Protein AF-A0A7W8KM52-F1 (afdb_monomer_lite)

Foldseek 3Di:
DQDDDPPDDPVRVLVCCQDVDPNHHDDPPVGDSVPPPPDDPVCVVVVVVDDPQVVQQVCPPQEEEAEDEPQEPCVVVSVVSQVSYHPPYYYHYQYPDYHCCCVPVPVRPPVVVVVVSCVVRVD

pLDDT: mean 96.29, std 3.52, range [74.12, 98.75]

Structure (mmCIF, N/CA/C/O backbone):
data_AF-A0A7W8KM52-F1
#
_entry.id   AF-A0A7W8KM52-F1
#
loop_
_atom_site.group_PDB
_atom_site.id
_atom_site.type_symbol
_atom_site.label_atom_id
_atom_site.label_alt_id
_atom_site.label_comp_id
_atom_site.label_asym_id
_atom_site.label_entity_id
_atom_site.label_seq_id
_atom_site.pdbx_PDB_ins_code
_atom_site.Cartn_x
_atom_site.Cartn_y
_atom_site.Cartn_z
_atom_site.occupancy
_atom_site.B_iso_or_equiv
_atom_site.auth_seq_id
_atom_site.auth_comp_id
_atom_site.auth_asym_id
_atom_site.auth_atom_id
_atom_site.pdbx_PDB_model_num
ATOM 1 N N . MET A 1 1 ? 15.530 -0.526 -10.414 1.00 74.12 1 MET A N 1
ATOM 2 C CA . MET A 1 1 ? 16.133 -1.646 -11.180 1.00 74.12 1 MET A CA 1
ATOM 3 C C . MET A 1 1 ? 15.582 -1.639 -12.605 1.00 74.12 1 MET A C 1
ATOM 5 O O . MET A 1 1 ? 14.386 -1.420 -12.754 1.00 74.12 1 MET A O 1
ATOM 9 N N . HIS A 1 2 ? 16.419 -1.842 -13.633 1.00 84.62 2 HIS A N 1
ATOM 10 C CA . HIS A 1 2 ? 16.004 -1.759 -15.052 1.00 84.62 2 HIS A CA 1
ATOM 11 C C . HIS A 1 2 ? 15.995 -3.088 -15.812 1.00 84.62 2 HIS A C 1
ATOM 13 O O . HIS A 1 2 ? 15.378 -3.184 -16.867 1.00 84.62 2 HIS A O 1
ATOM 19 N N . ARG A 1 3 ? 16.649 -4.122 -15.286 1.00 87.69 3 ARG A 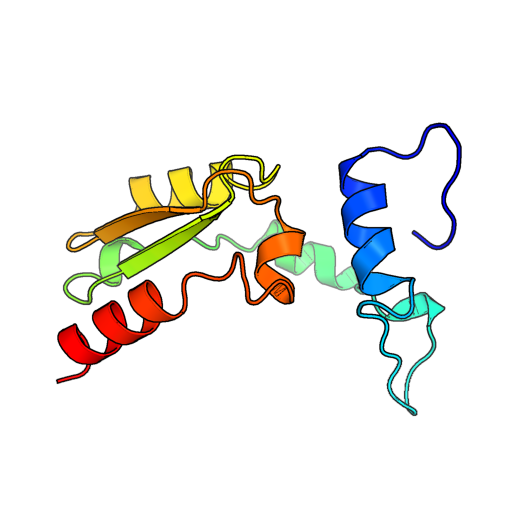N 1
ATOM 20 C CA . ARG A 1 3 ? 16.760 -5.445 -15.910 1.00 87.69 3 ARG A CA 1
ATOM 21 C C . ARG A 1 3 ? 16.764 -6.507 -14.821 1.00 87.69 3 ARG A C 1
ATOM 23 O O . ARG A 1 3 ? 17.252 -6.193 -13.745 1.00 87.69 3 ARG A O 1
ATOM 30 N N . LEU A 1 4 ? 16.284 -7.711 -15.113 1.00 92.62 4 LEU A N 1
ATOM 31 C CA . LEU A 1 4 ? 16.446 -8.884 -14.252 1.00 92.62 4 LEU A CA 1
ATOM 32 C C . LEU A 1 4 ? 17.662 -9.704 -14.692 1.00 92.62 4 LEU A C 1
ATOM 34 O O . LEU A 1 4 ? 17.928 -9.828 -15.886 1.00 92.62 4 LEU A O 1
ATOM 38 N N . ASP A 1 5 ? 18.366 -10.291 -13.733 1.00 93.94 5 ASP A N 1
ATOM 39 C CA . ASP A 1 5 ? 19.414 -11.294 -13.947 1.00 93.94 5 ASP A CA 1
ATOM 40 C C . ASP A 1 5 ? 19.151 -12.543 -13.086 1.00 93.94 5 ASP A C 1
ATOM 42 O O . ASP A 1 5 ? 18.136 -12.627 -12.389 1.00 93.94 5 ASP A O 1
ATOM 46 N N . ALA A 1 6 ? 20.022 -13.551 -13.157 1.00 92.62 6 ALA A N 1
ATOM 47 C CA . ALA A 1 6 ? 19.854 -14.801 -12.411 1.00 92.62 6 ALA A CA 1
ATOM 48 C C . ALA A 1 6 ? 19.951 -14.616 -10.884 1.00 92.62 6 ALA A C 1
ATOM 50 O O . ALA A 1 6 ? 19.279 -15.337 -10.152 1.00 92.62 6 ALA A O 1
ATOM 51 N N . ASP A 1 7 ? 20.670 -13.597 -10.412 1.00 94.44 7 ASP A N 1
ATOM 52 C CA . ASP A 1 7 ? 20.963 -13.382 -8.987 1.00 94.44 7 ASP A CA 1
ATOM 53 C C . ASP A 1 7 ? 20.052 -12.335 -8.327 1.00 94.44 7 ASP A C 1
ATOM 55 O O . ASP A 1 7 ? 20.101 -12.114 -7.117 1.00 94.44 7 ASP A O 1
ATOM 59 N N . THR A 1 8 ? 19.176 -11.696 -9.106 1.00 95.06 8 THR A N 1
ATOM 60 C CA . THR A 1 8 ? 18.222 -10.704 -8.610 1.00 95.06 8 THR A CA 1
ATOM 61 C C . THR A 1 8 ? 17.391 -11.256 -7.449 1.00 95.06 8 THR A C 1
ATOM 63 O O . THR A 1 8 ? 16.749 -12.308 -7.552 1.00 95.06 8 THR A O 1
ATOM 66 N N . HIS A 1 9 ? 17.357 -10.508 -6.347 1.00 95.81 9 HIS A N 1
ATOM 67 C CA . HIS A 1 9 ? 16.621 -10.891 -5.147 1.00 95.81 9 HIS A CA 1
ATOM 68 C C . HIS A 1 9 ? 15.117 -11.076 -5.445 1.00 95.81 9 HIS A C 1
ATOM 70 O O . HIS A 1 9 ? 14.554 -10.256 -6.176 1.00 95.81 9 HIS A O 1
ATOM 76 N N . PRO A 1 10 ? 14.425 -12.073 -4.857 1.00 94.69 10 PRO A N 1
ATOM 77 C CA . PRO A 1 10 ? 13.001 -12.319 -5.112 1.00 94.69 10 PRO A CA 1
ATOM 78 C C . PRO A 1 10 ? 12.107 -11.081 -4.958 1.00 94.69 10 PRO A C 1
ATOM 80 O O . PRO A 1 10 ? 11.306 -10.801 -5.841 1.00 94.69 10 PRO A O 1
ATOM 83 N N . ILE A 1 11 ? 12.328 -10.273 -3.915 1.00 94.94 11 ILE A N 1
ATOM 84 C CA . ILE A 1 11 ? 11.613 -8.998 -3.701 1.00 94.94 11 ILE A CA 1
ATOM 85 C C . ILE A 1 11 ? 11.787 -8.040 -4.893 1.00 94.94 11 ILE A C 1
ATOM 87 O O . ILE A 1 11 ? 10.837 -7.417 -5.354 1.00 94.94 11 ILE A O 1
ATOM 91 N N . GLN A 1 12 ? 13.003 -7.923 -5.434 1.00 94.94 12 GLN A N 1
ATOM 92 C CA . GLN A 1 12 ? 13.242 -7.056 -6.591 1.00 94.94 12 GLN A CA 1
ATOM 93 C C . GLN A 1 12 ? 12.550 -7.595 -7.846 1.00 94.94 12 GLN A C 1
ATOM 95 O O . GLN A 1 12 ? 12.054 -6.796 -8.637 1.00 94.94 12 GLN A O 1
ATOM 100 N N . ARG A 1 13 ? 12.477 -8.924 -8.018 1.00 95.88 13 ARG A N 1
ATOM 101 C CA . ARG A 1 13 ? 11.711 -9.544 -9.112 1.00 95.88 13 ARG A CA 1
ATOM 102 C C . ARG A 1 13 ? 10.222 -9.262 -8.983 1.00 95.88 13 ARG A C 1
ATOM 104 O O . ARG A 1 13 ? 9.611 -8.916 -9.982 1.00 95.88 13 ARG A O 1
ATOM 111 N N . GLU A 1 14 ? 9.673 -9.372 -7.777 1.00 95.94 14 GLU A N 1
ATOM 112 C CA . GLU A 1 14 ? 8.262 -9.099 -7.489 1.00 95.94 14 GLU A CA 1
ATOM 113 C C . GLU A 1 14 ? 7.884 -7.662 -7.889 1.00 95.94 14 GLU A C 1
ATOM 115 O O . GLU A 1 14 ? 6.952 -7.451 -8.663 1.00 95.94 14 GLU A O 1
ATOM 120 N N . PHE A 1 15 ? 8.665 -6.666 -7.459 1.00 96.25 15 PHE A N 1
ATOM 121 C CA . PHE A 1 15 ? 8.429 -5.277 -7.863 1.00 96.25 15 PHE A CA 1
ATOM 122 C C . PHE A 1 15 ? 8.703 -5.022 -9.349 1.00 96.25 15 PHE A C 1
ATOM 124 O O . PHE A 1 15 ? 8.019 -4.201 -9.962 1.00 96.25 15 PHE A O 1
ATOM 131 N N . TYR A 1 16 ? 9.695 -5.693 -9.942 1.00 95.69 16 TYR A N 1
ATOM 132 C CA . TYR A 1 16 ? 9.957 -5.590 -11.378 1.00 95.69 16 TYR A CA 1
ATOM 133 C C . TYR A 1 16 ? 8.770 -6.109 -12.194 1.00 95.69 16 TYR A C 1
ATOM 135 O O . TYR A 1 16 ? 8.350 -5.435 -13.130 1.00 95.69 16 TYR A O 1
ATOM 143 N N . ASP A 1 17 ? 8.211 -7.264 -11.825 1.00 96.06 17 ASP A N 1
ATOM 144 C CA . ASP A 1 17 ? 7.057 -7.865 -12.497 1.00 96.06 17 ASP A CA 1
ATOM 145 C C . ASP A 1 17 ? 5.879 -6.887 -12.575 1.00 96.06 17 ASP A C 1
ATOM 147 O O . ASP A 1 17 ? 5.268 -6.744 -13.630 1.00 96.06 17 ASP A O 1
ATOM 151 N N . PHE A 1 18 ? 5.617 -6.134 -11.505 1.00 96.75 18 PHE A N 1
ATOM 152 C CA . PHE A 1 18 ? 4.566 -5.122 -11.515 1.00 96.75 18 PHE A CA 1
ATOM 153 C C . PHE A 1 18 ? 4.964 -3.849 -12.282 1.00 96.75 18 PHE A C 1
ATOM 155 O O . PHE A 1 18 ? 4.290 -3.456 -13.229 1.00 96.75 18 PHE A O 1
ATOM 162 N N . TYR A 1 19 ? 6.068 -3.194 -11.908 1.00 96.44 19 TYR A N 1
ATOM 163 C CA . TYR A 1 19 ? 6.385 -1.843 -12.395 1.00 96.44 19 TYR A CA 1
ATOM 164 C C . TYR A 1 19 ? 7.118 -1.784 -13.742 1.00 96.44 19 TYR A C 1
ATOM 166 O O . TYR A 1 19 ? 7.265 -0.698 -14.306 1.00 96.44 19 TYR A O 1
ATOM 174 N N . ARG A 1 20 ? 7.661 -2.905 -14.231 1.00 94.88 20 ARG A N 1
ATOM 175 C CA . ARG A 1 20 ? 8.517 -2.969 -15.433 1.00 94.88 20 ARG A CA 1
ATOM 176 C C . ARG A 1 20 ? 7.979 -3.904 -16.516 1.00 94.88 20 ARG A C 1
ATOM 178 O O . ARG A 1 20 ? 8.687 -4.174 -17.483 1.00 94.88 20 ARG A O 1
ATOM 185 N N . THR A 1 21 ? 6.740 -4.372 -16.378 1.00 94.69 21 THR A N 1
ATOM 186 C CA . THR A 1 21 ? 6.033 -5.169 -17.390 1.00 94.69 21 THR A CA 1
ATOM 187 C C . THR A 1 21 ? 4.645 -4.576 -17.657 1.00 94.69 21 THR A C 1
ATOM 189 O O . THR A 1 21 ? 4.160 -3.786 -16.841 1.00 94.69 21 THR A O 1
ATOM 192 N N . PRO A 1 22 ? 3.946 -4.990 -18.733 1.00 96.31 22 PRO A N 1
ATOM 193 C CA . PRO A 1 22 ? 2.579 -4.542 -19.005 1.00 96.31 22 PRO A CA 1
ATOM 194 C C . PRO A 1 22 ? 1.554 -4.814 -17.888 1.00 96.31 22 PRO A C 1
ATOM 196 O O . PRO A 1 22 ? 0.429 -4.337 -17.995 1.00 96.31 22 PRO A O 1
ATOM 199 N N . ARG A 1 23 ? 1.904 -5.576 -16.834 1.00 97.06 23 ARG A N 1
ATOM 200 C CA . ARG A 1 23 ? 1.045 -5.799 -15.659 1.00 97.06 23 ARG A CA 1
ATOM 201 C C . ARG A 1 23 ? 0.667 -4.487 -14.964 1.00 97.06 23 ARG A C 1
ATOM 203 O O . ARG A 1 23 ? -0.497 -4.310 -14.623 1.00 97.06 23 ARG A O 1
ATOM 210 N N . GLY A 1 24 ? 1.633 -3.593 -14.750 1.00 96.31 24 GLY A N 1
ATOM 211 C CA . GLY A 1 24 ? 1.433 -2.360 -13.980 1.00 96.31 24 GLY A CA 1
ATOM 212 C C . GLY A 1 24 ? 2.320 -1.190 -14.404 1.00 96.31 24 GLY A C 1
ATOM 213 O O . GLY A 1 24 ? 2.344 -0.167 -13.717 1.00 96.31 24 GLY A O 1
ATOM 214 N N . GLU A 1 25 ? 3.068 -1.312 -15.505 1.00 95.50 25 GLU A N 1
ATOM 215 C CA . GLU A 1 25 ? 3.919 -0.222 -15.972 1.00 95.50 25 GLU A CA 1
ATOM 216 C C . GLU A 1 25 ? 3.105 0.987 -16.452 1.00 95.50 25 GLU A C 1
ATOM 218 O O . GLU A 1 25 ? 2.107 0.873 -17.165 1.00 95.50 25 GLU A O 1
ATOM 223 N N . PHE A 1 26 ? 3.548 2.175 -16.046 1.00 95.94 26 PHE A N 1
ATOM 224 C CA . PHE A 1 26 ? 2.987 3.435 -16.505 1.00 95.94 26 PHE A CA 1
ATOM 225 C C . PHE A 1 26 ? 4.066 4.515 -16.505 1.00 95.94 26 PHE A C 1
ATOM 227 O O . PHE A 1 26 ? 4.730 4.750 -15.493 1.00 95.94 26 PHE A O 1
ATOM 234 N N . THR A 1 27 ? 4.209 5.206 -17.635 1.00 96.31 27 THR A N 1
ATOM 235 C CA . THR A 1 27 ? 5.093 6.367 -17.773 1.00 96.31 27 THR A CA 1
ATOM 236 C C . THR A 1 27 ? 4.265 7.569 -18.229 1.00 96.31 27 THR A C 1
ATOM 238 O O . THR A 1 27 ? 3.746 7.557 -19.347 1.00 96.31 27 THR A O 1
ATOM 241 N N . PRO A 1 28 ? 4.122 8.619 -17.399 1.00 95.69 28 PRO A N 1
ATOM 242 C CA . PRO A 1 28 ? 3.481 9.859 -17.822 1.00 95.69 28 PRO A CA 1
ATOM 243 C C . PRO A 1 28 ? 4.209 10.484 -19.017 1.00 95.69 28 PRO A C 1
ATOM 245 O O . PRO A 1 28 ? 5.434 10.428 -19.087 1.00 95.69 28 PRO A O 1
ATOM 248 N N . ALA A 1 29 ? 3.485 11.190 -19.891 1.00 96.88 29 ALA A N 1
ATOM 249 C CA . ALA A 1 29 ? 4.072 11.879 -21.050 1.00 96.88 29 ALA A CA 1
ATOM 250 C C . ALA A 1 29 ? 5.151 12.925 -20.684 1.00 96.88 29 ALA A C 1
ATOM 252 O O . ALA A 1 29 ? 5.949 13.321 -21.527 1.00 96.88 29 ALA A O 1
ATOM 253 N N . THR A 1 30 ? 5.171 13.383 -19.431 1.00 96.19 30 THR A N 1
ATOM 254 C CA . THR A 1 30 ? 6.134 14.351 -18.885 1.00 96.19 30 THR A CA 1
ATOM 255 C C . THR A 1 30 ? 7.362 13.699 -18.241 1.00 96.19 30 THR A C 1
ATOM 257 O O . THR A 1 30 ? 8.174 14.395 -17.632 1.00 96.19 30 THR A O 1
ATOM 260 N N . SER A 1 31 ? 7.491 12.375 -18.320 1.00 95.31 31 SER A N 1
ATOM 261 C CA . SER A 1 31 ? 8.539 11.604 -17.657 1.00 95.31 31 SER A CA 1
ATOM 262 C C . SER A 1 31 ? 9.129 10.553 -18.594 1.00 95.31 31 SER A C 1
ATOM 264 O O . SER A 1 31 ? 8.714 10.419 -19.744 1.00 95.31 31 SER A O 1
ATOM 266 N N . THR A 1 32 ? 10.116 9.810 -18.103 1.00 93.69 32 THR A N 1
ATOM 267 C CA . THR A 1 32 ? 10.730 8.707 -18.841 1.00 93.69 32 THR A CA 1
ATOM 26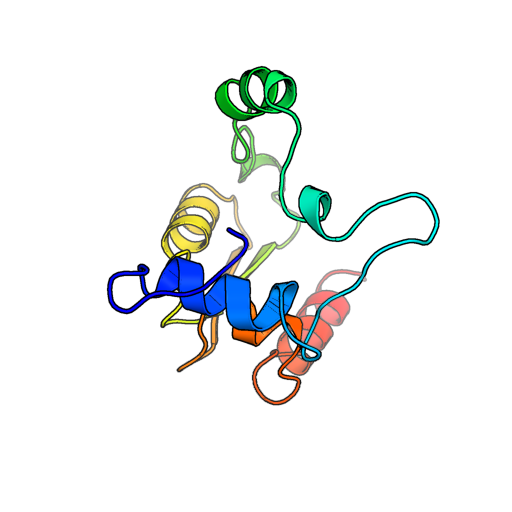8 C C . THR A 1 32 ? 10.667 7.425 -18.013 1.00 93.69 32 THR A C 1
ATOM 270 O O . THR A 1 32 ? 10.681 7.497 -16.776 1.00 93.69 32 THR A O 1
ATOM 273 N N . PRO A 1 33 ? 10.613 6.239 -18.647 1.00 91.50 33 PRO A N 1
ATOM 274 C CA . PRO A 1 33 ? 10.531 4.977 -17.917 1.00 91.50 33 PRO A CA 1
ATOM 275 C C . PRO A 1 33 ? 11.690 4.800 -16.929 1.00 91.50 33 PRO A C 1
ATOM 277 O O . PRO A 1 33 ? 11.537 4.191 -15.873 1.00 91.50 33 PRO A O 1
ATOM 280 N N . GLU A 1 34 ? 12.861 5.369 -17.206 1.00 91.06 34 GLU A N 1
ATO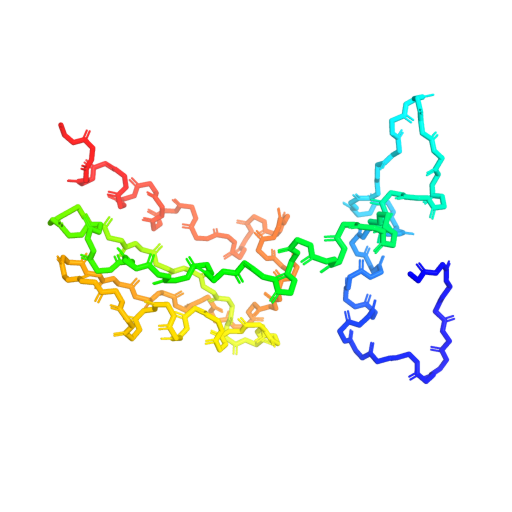M 281 C CA . GLU A 1 34 ? 14.056 5.207 -16.380 1.00 91.06 34 GLU A CA 1
ATOM 282 C C . GLU A 1 34 ? 13.879 5.775 -14.961 1.00 91.06 34 GLU A C 1
ATOM 284 O O . GLU A 1 34 ? 14.511 5.300 -14.019 1.00 91.06 34 GLU A O 1
ATOM 289 N N . VAL A 1 35 ? 12.980 6.738 -14.757 1.00 92.12 35 VAL A N 1
ATOM 290 C CA . VAL A 1 35 ? 12.837 7.432 -13.466 1.00 92.12 35 VAL A CA 1
ATOM 291 C C . VAL A 1 35 ? 11.548 7.101 -12.711 1.00 92.12 35 VAL A C 1
ATOM 293 O O . VAL A 1 35 ? 11.420 7.478 -11.550 1.00 92.12 35 VAL A O 1
ATOM 296 N N . THR A 1 36 ? 10.626 6.324 -13.291 1.00 91.44 36 THR A N 1
ATOM 297 C CA . THR A 1 36 ? 9.300 6.038 -12.693 1.00 91.44 36 THR A CA 1
ATOM 298 C C . THR A 1 36 ? 9.334 5.280 -11.360 1.00 91.44 36 THR A C 1
ATOM 300 O O . THR A 1 36 ? 8.368 5.331 -10.607 1.00 91.44 36 THR A O 1
ATOM 303 N N . THR A 1 37 ? 10.445 4.613 -11.028 1.00 91.00 37 THR A N 1
ATOM 304 C CA . THR A 1 37 ? 10.634 3.884 -9.755 1.00 91.00 37 THR A CA 1
ATOM 305 C C . THR A 1 37 ? 11.879 4.346 -8.990 1.00 91.00 37 THR A C 1
ATOM 307 O O . THR A 1 37 ? 12.419 3.587 -8.185 1.00 91.00 37 THR A O 1
ATOM 310 N N . HIS A 1 38 ? 12.413 5.530 -9.301 1.00 90.38 38 HIS A N 1
ATOM 311 C CA . HIS A 1 38 ? 13.658 6.026 -8.716 1.00 90.38 38 HIS A CA 1
ATOM 312 C C . HIS A 1 38 ? 13.417 7.402 -8.087 1.00 90.38 38 HIS A C 1
ATOM 314 O O . HIS A 1 38 ? 13.391 8.405 -8.804 1.00 90.38 38 HIS A O 1
ATOM 320 N N . PRO A 1 39 ? 13.228 7.478 -6.756 1.00 91.00 39 PRO A N 1
ATOM 321 C CA . PRO A 1 39 ? 13.126 8.764 -6.084 1.00 91.00 39 PRO A CA 1
ATOM 322 C C . PRO A 1 39 ? 14.452 9.531 -6.200 1.00 91.00 39 PRO A C 1
ATOM 324 O O . PRO A 1 39 ? 15.522 8.945 -6.386 1.00 91.00 39 PRO A O 1
ATOM 327 N N . THR A 1 40 ? 14.406 10.860 -6.080 1.00 93.44 40 THR A N 1
ATOM 328 C CA . THR A 1 40 ? 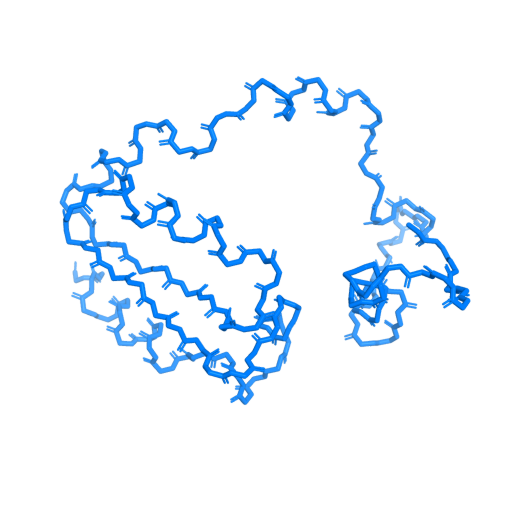15.629 11.673 -6.108 1.00 93.44 40 THR A CA 1
ATOM 329 C C . THR A 1 40 ? 16.517 11.339 -4.911 1.00 93.44 40 THR A C 1
ATOM 331 O O . THR A 1 40 ? 16.024 11.129 -3.803 1.00 93.44 40 THR A O 1
ATOM 334 N N . LEU A 1 41 ? 17.841 11.367 -5.087 1.00 93.56 41 LEU A N 1
ATOM 335 C CA . LEU A 1 41 ? 18.780 11.092 -3.991 1.00 93.56 41 LEU A CA 1
ATOM 336 C C . LEU A 1 41 ? 18.553 12.009 -2.776 1.00 93.56 41 LEU A C 1
ATOM 338 O O . LEU A 1 41 ? 18.650 11.578 -1.631 1.00 93.56 41 LEU A O 1
ATOM 342 N N . THR A 1 42 ? 18.194 13.269 -3.020 1.00 96.06 42 THR A N 1
ATOM 343 C CA . THR A 1 42 ? 17.922 14.258 -1.970 1.00 96.06 42 THR A CA 1
ATOM 344 C C . THR A 1 42 ? 16.651 13.968 -1.168 1.00 96.06 42 THR A C 1
ATOM 346 O O . THR A 1 42 ? 16.527 14.454 -0.045 1.00 96.06 42 THR A O 1
ATOM 349 N N . SER A 1 43 ? 15.722 13.153 -1.684 1.00 95.56 43 SER A N 1
ATOM 350 C CA . SER A 1 43 ? 14.529 12.739 -0.932 1.00 95.56 43 SER A CA 1
ATOM 351 C C . SER A 1 43 ? 14.856 11.783 0.223 1.00 95.56 43 SER A C 1
ATOM 353 O O . SER A 1 43 ? 14.168 11.812 1.244 1.00 95.56 43 SER A O 1
ATOM 355 N N . ASN A 1 44 ? 15.956 11.023 0.128 1.00 94.81 44 ASN A N 1
ATOM 356 C CA . ASN A 1 44 ? 16.369 10.070 1.163 1.00 94.81 44 ASN A CA 1
ATOM 357 C C . ASN A 1 44 ? 16.621 10.741 2.518 1.00 94.81 44 ASN A C 1
ATOM 359 O O . ASN A 1 44 ? 16.315 10.152 3.548 1.00 94.81 44 ASN A O 1
ATOM 363 N N . VAL A 1 45 ? 17.116 11.986 2.540 1.00 96.50 45 VAL A N 1
ATOM 364 C CA . VAL A 1 45 ? 17.338 12.730 3.795 1.00 96.50 45 VAL A CA 1
ATOM 365 C C . VAL A 1 45 ? 16.031 12.913 4.568 1.00 96.50 45 VAL A C 1
ATOM 367 O O . VAL A 1 45 ? 16.014 12.785 5.789 1.00 96.50 45 VAL A O 1
ATOM 370 N N . LYS A 1 46 ? 14.921 13.164 3.863 1.00 95.56 46 LYS A N 1
ATOM 371 C CA . LYS A 1 46 ? 13.602 13.293 4.492 1.00 95.56 46 LYS A CA 1
ATOM 372 C C . LYS A 1 46 ? 13.083 11.943 4.976 1.00 95.56 46 LYS A C 1
ATOM 374 O O . LYS A 1 46 ? 12.588 11.875 6.092 1.00 95.56 46 LYS A O 1
ATOM 379 N N . PHE A 1 47 ? 13.235 10.884 4.177 1.00 94.69 47 PHE A N 1
ATOM 380 C CA . PHE A 1 47 ? 12.816 9.534 4.569 1.00 94.69 47 PHE A CA 1
ATOM 381 C C . PHE A 1 47 ? 13.569 9.013 5.797 1.00 94.69 47 PHE A C 1
ATOM 383 O O . PHE A 1 47 ? 12.944 8.449 6.687 1.00 94.69 47 PHE A O 1
ATOM 390 N N . MET A 1 48 ? 14.880 9.256 5.896 1.00 95.88 48 MET A N 1
ATOM 391 C CA . MET A 1 48 ? 15.670 8.871 7.075 1.00 95.88 48 MET A CA 1
ATOM 392 C C . MET A 1 48 ? 15.248 9.605 8.354 1.00 95.88 48 MET A C 1
ATOM 394 O O . MET A 1 48 ? 15.518 9.119 9.445 1.00 95.88 48 MET A O 1
ATOM 398 N N . ASN A 1 49 ? 14.596 10.764 8.228 1.00 96.94 49 ASN A N 1
ATOM 399 C CA . ASN A 1 49 ? 14.083 11.544 9.353 1.00 96.94 49 ASN A CA 1
ATOM 400 C C . ASN A 1 49 ? 12.545 11.494 9.452 1.00 96.94 49 ASN A C 1
ATOM 402 O O . ASN A 1 49 ? 11.930 12.401 10.016 1.00 96.94 49 ASN A O 1
ATOM 406 N N . PHE A 1 50 ? 11.914 10.473 8.866 1.00 96.69 50 PHE A N 1
ATOM 407 C CA . PHE A 1 50 ? 10.472 10.265 8.922 1.00 96.69 50 PHE A CA 1
ATOM 408 C C . PHE A 1 50 ? 10.141 9.052 9.791 1.00 96.69 50 PHE A C 1
ATOM 410 O O . PHE A 1 50 ? 10.644 7.955 9.564 1.00 96.69 50 PHE A O 1
ATOM 417 N N . TYR A 1 51 ? 9.259 9.254 10.768 1.00 96.69 51 TYR A N 1
ATOM 418 C CA . TYR A 1 51 ? 8.868 8.244 11.748 1.00 96.69 51 TYR A CA 1
ATOM 419 C C . TYR A 1 51 ? 7.368 7.954 11.578 1.00 96.69 51 TYR A C 1
ATOM 421 O O . TYR A 1 51 ? 6.545 8.630 12.196 1.00 96.69 51 TYR A O 1
ATOM 429 N N . PRO A 1 52 ? 6.986 7.000 10.704 1.00 94.88 52 PRO A N 1
ATOM 430 C CA . PRO A 1 52 ? 5.605 6.849 10.229 1.00 94.88 52 PRO A CA 1
ATOM 431 C C . PRO A 1 52 ? 4.591 6.467 11.311 1.00 94.88 52 PRO A C 1
ATOM 433 O O . PRO A 1 52 ? 3.396 6.649 11.104 1.00 94.88 52 PRO A O 1
ATOM 436 N N . PHE A 1 53 ? 5.050 5.919 12.438 1.00 97.38 53 PHE A N 1
ATOM 437 C CA . PHE A 1 53 ? 4.184 5.436 13.515 1.00 97.38 53 PHE A CA 1
ATOM 438 C C . PHE A 1 53 ? 4.182 6.334 14.752 1.00 97.38 53 PHE A C 1
ATOM 440 O O . PHE A 1 53 ? 3.550 5.974 15.742 1.00 97.38 53 PHE A O 1
ATOM 447 N N . ASN A 1 54 ? 4.869 7.481 14.719 1.00 97.94 54 ASN A N 1
ATOM 448 C CA . ASN A 1 54 ? 4.766 8.437 15.816 1.00 97.94 54 ASN A CA 1
ATOM 449 C C . ASN A 1 54 ? 3.300 8.840 16.001 1.00 97.94 54 ASN A C 1
ATOM 451 O O . ASN A 1 54 ? 2.617 9.175 15.032 1.00 97.94 54 ASN A O 1
ATOM 455 N N . ASP A 1 55 ? 2.841 8.775 17.248 1.00 97.88 55 ASP A N 1
ATOM 456 C CA . ASP A 1 55 ? 1.485 9.114 17.672 1.00 97.88 55 ASP A CA 1
ATOM 457 C C . ASP A 1 55 ? 0.373 8.262 17.018 1.00 97.88 55 ASP A C 1
ATOM 459 O O . ASP A 1 55 ? -0.796 8.658 17.028 1.00 97.88 55 ASP A O 1
ATOM 463 N N . ILE A 1 56 ? 0.681 7.086 16.447 1.00 98.56 56 ILE A N 1
ATOM 464 C CA . ILE A 1 56 ? -0.319 6.205 15.806 1.00 98.56 56 ILE A CA 1
ATOM 465 C C . ILE A 1 56 ? -1.448 5.799 16.770 1.00 98.56 56 ILE A C 1
ATOM 467 O O . ILE A 1 56 ? -2.594 5.592 16.363 1.00 98.56 56 ILE A O 1
ATOM 471 N N . GLU A 1 57 ? -1.168 5.727 18.069 1.00 98.12 57 GLU A N 1
ATOM 472 C CA . GLU A 1 57 ? -2.151 5.460 19.111 1.00 98.12 57 GLU A CA 1
ATOM 473 C C . GLU A 1 57 ? -3.229 6.544 19.221 1.00 98.12 57 GLU A C 1
ATOM 475 O O . GLU A 1 57 ? -4.369 6.230 19.571 1.00 98.12 57 GLU A O 1
ATOM 480 N N . THR A 1 58 ? -2.918 7.786 18.832 1.00 98.25 58 THR A N 1
ATOM 481 C CA . THR A 1 58 ? -3.855 8.925 18.835 1.00 98.25 58 THR A CA 1
ATOM 482 C C . THR A 1 58 ? -4.923 8.834 17.739 1.00 98.25 58 THR A C 1
ATOM 484 O O . THR A 1 58 ? -5.872 9.625 17.698 1.00 98.25 58 THR A O 1
ATOM 487 N N . ILE A 1 59 ? -4.824 7.845 16.842 1.00 98.31 59 ILE A N 1
ATOM 488 C CA . ILE A 1 59 ? -5.919 7.521 15.924 1.00 98.31 59 ILE A CA 1
ATOM 489 C C . ILE A 1 59 ? -7.151 7.056 16.716 1.00 98.31 59 ILE A C 1
ATOM 491 O O . ILE A 1 59 ? -8.276 7.425 16.362 1.00 98.31 59 ILE A O 1
ATOM 495 N N . SER A 1 60 ? -6.944 6.353 17.835 1.00 98.00 60 SER A N 1
ATOM 496 C CA . SER A 1 60 ? -8.001 6.002 18.789 1.00 98.00 60 SER A CA 1
ATOM 497 C C . SER A 1 60 ? -8.809 7.240 19.219 1.00 98.00 60 SER A C 1
ATOM 499 O O . SER A 1 60 ? -8.230 8.309 19.414 1.00 98.00 60 SER A O 1
ATOM 501 N N . PRO A 1 61 ? -10.148 7.145 19.354 1.00 97.50 61 PRO A N 1
ATOM 502 C CA . PRO A 1 61 ? -10.987 5.940 19.302 1.00 97.50 61 PRO A CA 1
ATOM 503 C C . PRO A 1 61 ? -11.466 5.550 17.894 1.00 97.50 61 PRO A C 1
ATOM 505 O O . PRO A 1 61 ? -12.347 4.698 17.767 1.00 97.50 61 PRO A O 1
ATOM 508 N N . ARG A 1 62 ? -10.936 6.162 16.826 1.00 98.19 62 ARG A N 1
ATOM 509 C CA . ARG A 1 62 ? -11.312 5.776 15.458 1.00 98.19 62 ARG A CA 1
ATOM 510 C C . ARG A 1 62 ? -10.766 4.373 15.160 1.00 98.19 62 ARG A C 1
ATOM 512 O O . ARG A 1 62 ? -9.612 4.102 15.495 1.00 98.19 62 ARG A O 1
ATOM 519 N N . PRO A 1 63 ? -11.565 3.488 14.543 1.00 98.25 63 PRO A N 1
ATOM 520 C CA . PRO A 1 63 ? -11.134 2.132 14.247 1.00 98.25 63 PRO A CA 1
ATOM 521 C C . PRO A 1 63 ? -10.040 2.103 13.179 1.00 98.25 63 PRO A C 1
ATOM 523 O O . PRO A 1 63 ? -10.077 2.877 12.222 1.00 98.25 63 PRO A O 1
ATOM 526 N N . MET A 1 64 ? -9.099 1.170 13.320 1.00 98.50 64 MET A N 1
ATOM 527 C CA . MET A 1 64 ? -8.060 0.893 12.325 1.00 98.50 64 MET A CA 1
ATOM 528 C C . MET A 1 64 ? -8.109 -0.558 11.860 1.00 98.50 64 MET A C 1
ATOM 530 O O . MET A 1 64 ? -8.166 -1.480 12.672 1.00 98.50 64 MET A O 1
ATOM 534 N N . LEU A 1 65 ? -8.033 -0.752 10.547 1.00 98.75 65 LEU A N 1
ATOM 535 C CA . LEU A 1 65 ? -7.902 -2.056 9.913 1.00 98.75 65 LEU A CA 1
ATOM 536 C C . LEU A 1 65 ? -6.597 -2.086 9.118 1.00 98.75 65 LEU A C 1
ATOM 538 O O . LEU A 1 65 ? -6.426 -1.313 8.176 1.00 98.75 65 LEU A O 1
ATOM 542 N N . PHE A 1 66 ? -5.704 -2.997 9.486 1.00 98.69 66 PHE A N 1
ATOM 543 C CA . PHE A 1 66 ? -4.487 -3.314 8.746 1.00 98.69 66 PHE A CA 1
ATOM 544 C C . PHE A 1 66 ? -4.739 -4.563 7.900 1.00 98.69 66 PHE A C 1
ATOM 546 O O . PHE A 1 66 ? -5.287 -5.545 8.400 1.00 98.69 66 PHE A O 1
ATOM 553 N N . ILE A 1 67 ? -4.350 -4.537 6.627 1.00 98.75 67 ILE A N 1
ATOM 554 C CA . ILE A 1 67 ? -4.477 -5.669 5.703 1.00 98.75 67 ILE A CA 1
ATOM 555 C C . ILE A 1 67 ? -3.098 -5.952 5.125 1.00 98.75 67 ILE A C 1
ATOM 557 O O . ILE A 1 67 ? -2.469 -5.052 4.572 1.00 98.75 67 ILE A O 1
ATOM 561 N N . ALA A 1 68 ? -2.648 -7.198 5.227 1.00 98.75 68 ALA A N 1
ATOM 562 C CA . ALA A 1 68 ? -1.387 -7.635 4.647 1.00 98.75 68 ALA A CA 1
ATOM 563 C C . ALA A 1 68 ? -1.495 -9.072 4.129 1.00 98.75 68 ALA A C 1
ATOM 565 O O . ALA A 1 68 ? -2.238 -9.889 4.676 1.00 98.75 68 ALA A O 1
ATOM 566 N N . GLY A 1 69 ? -0.747 -9.386 3.073 1.00 98.56 69 GLY A N 1
ATOM 567 C CA . GLY A 1 69 ? -0.550 -10.763 2.635 1.00 98.56 69 GLY A CA 1
ATOM 568 C C . GLY A 1 69 ? 0.332 -11.531 3.622 1.00 98.56 69 GLY A C 1
ATOM 569 O O . GLY A 1 69 ? 1.305 -10.981 4.139 1.00 98.56 69 GLY A O 1
ATOM 570 N N . ASP A 1 70 ? 0.014 -12.793 3.912 1.00 98.12 70 ASP A N 1
ATOM 571 C CA . ASP A 1 70 ? 0.785 -13.586 4.887 1.00 98.12 70 ASP A CA 1
ATOM 572 C C . ASP A 1 70 ? 2.163 -14.054 4.361 1.00 98.12 70 ASP A C 1
ATOM 574 O O . ASP A 1 70 ? 3.059 -14.367 5.160 1.00 98.12 70 ASP A O 1
ATOM 578 N N . GLN A 1 71 ? 2.349 -14.035 3.034 1.00 98.06 71 GLN A N 1
ATOM 579 C CA . GLN A 1 71 ? 3.620 -14.277 2.343 1.00 98.06 71 GLN A CA 1
ATOM 580 C C . GLN A 1 71 ? 4.345 -12.978 1.974 1.00 98.06 71 GLN A C 1
ATOM 582 O O . GLN A 1 71 ? 5.445 -13.028 1.424 1.00 98.06 71 GLN A O 1
ATOM 587 N N . ALA A 1 72 ? 3.759 -11.812 2.261 1.00 98.06 72 ALA A N 1
ATOM 588 C CA . ALA A 1 72 ? 4.385 -10.540 1.946 1.00 98.06 72 ALA A CA 1
ATOM 589 C C . ALA A 1 72 ? 5.683 -10.375 2.744 1.00 98.06 72 ALA A C 1
ATOM 591 O O . ALA A 1 72 ? 5.706 -10.506 3.969 1.00 98.06 72 ALA A O 1
ATOM 592 N N . HIS A 1 73 ? 6.754 -9.998 2.049 1.00 97.12 73 HIS A N 1
ATOM 593 C CA . HIS A 1 73 ? 8.048 -9.687 2.660 1.00 97.12 73 HIS A CA 1
ATOM 594 C C . HIS A 1 73 ? 8.022 -8.427 3.544 1.00 97.12 73 HIS A C 1
ATOM 596 O O . HIS A 1 73 ? 9.057 -8.044 4.064 1.00 97.12 73 HIS A O 1
ATOM 602 N N . SER A 1 74 ? 6.897 -7.708 3.564 1.00 97.81 74 SER A N 1
ATOM 603 C CA . SER A 1 74 ? 6.703 -6.421 4.233 1.00 97.81 74 SER A CA 1
ATOM 604 C C . SER A 1 74 ? 5.696 -6.514 5.381 1.00 97.81 74 SER A C 1
ATOM 606 O O . SER A 1 74 ? 5.188 -5.492 5.852 1.00 97.81 74 SER A O 1
ATOM 608 N N . LYS A 1 75 ? 5.284 -7.730 5.747 1.00 97.69 75 LYS A N 1
ATOM 609 C CA . LYS A 1 75 ? 4.211 -7.964 6.714 1.00 97.69 75 LYS A CA 1
ATOM 610 C C . LYS A 1 75 ? 4.558 -7.458 8.111 1.00 97.69 75 LYS A C 1
ATOM 612 O O . LYS A 1 75 ? 3.673 -6.980 8.819 1.00 97.69 75 LYS A O 1
ATOM 617 N N . GLU A 1 76 ? 5.842 -7.464 8.453 1.00 97.62 76 GLU A N 1
ATOM 618 C CA . GLU A 1 76 ? 6.383 -6.972 9.714 1.00 97.62 76 GLU A CA 1
ATOM 619 C C . GLU A 1 76 ? 6.030 -5.498 9.967 1.00 97.62 76 GLU A C 1
ATOM 621 O O . GLU A 1 76 ? 5.814 -5.103 11.110 1.00 97.62 76 GLU A O 1
ATOM 626 N N . PHE A 1 77 ? 5.869 -4.683 8.915 1.00 98.25 77 PHE A N 1
ATOM 627 C CA . PHE A 1 77 ? 5.427 -3.295 9.073 1.00 98.25 77 PHE A CA 1
ATOM 628 C C . PHE A 1 77 ? 3.974 -3.201 9.547 1.00 98.25 77 PHE A C 1
ATOM 630 O O . PHE A 1 77 ? 3.649 -2.329 10.350 1.00 98.25 77 PHE A O 1
ATOM 637 N N . SER A 1 78 ? 3.100 -4.097 9.075 1.00 98.50 78 SER A N 1
ATOM 638 C CA . SER A 1 78 ? 1.705 -4.153 9.531 1.00 98.50 78 SER A CA 1
ATOM 639 C C . SER A 1 78 ? 1.598 -4.727 10.941 1.00 98.50 78 SER A C 1
ATOM 641 O O . SER A 1 78 ? 0.785 -4.249 11.727 1.00 98.50 78 SER A O 1
ATOM 643 N N . GLU A 1 79 ? 2.439 -5.707 11.286 1.00 98.50 79 GLU A N 1
ATOM 644 C CA . GLU A 1 79 ? 2.530 -6.242 12.649 1.00 98.50 79 GLU A CA 1
ATOM 645 C C . GLU A 1 79 ? 2.970 -5.165 13.644 1.00 98.50 79 GLU A C 1
ATOM 647 O O . GLU A 1 79 ? 2.340 -5.002 14.690 1.00 98.50 79 GLU A O 1
ATOM 652 N N . GLU A 1 80 ? 4.000 -4.386 13.306 1.00 98.50 80 GLU A N 1
ATOM 653 C CA . GLU A 1 80 ? 4.502 -3.317 14.169 1.00 98.50 80 GLU A CA 1
ATOM 654 C C . GLU A 1 80 ? 3.502 -2.164 14.299 1.00 98.50 80 GLU A C 1
ATOM 656 O O . GLU A 1 80 ? 3.210 -1.718 15.412 1.00 98.50 80 GLU A O 1
ATOM 661 N N . ALA A 1 81 ? 2.900 -1.726 13.188 1.00 98.56 81 ALA A N 1
ATOM 662 C CA . ALA A 1 81 ? 1.846 -0.716 13.214 1.00 98.56 81 ALA A CA 1
ATOM 663 C C . ALA A 1 81 ? 0.653 -1.176 14.068 1.00 98.56 81 ALA A C 1
ATOM 665 O O . ALA A 1 81 ? 0.172 -0.430 14.922 1.00 98.56 81 ALA A O 1
ATOM 666 N N . TYR A 1 82 ? 0.215 -2.430 13.904 1.00 98.69 82 TYR A N 1
ATOM 667 C CA . TYR A 1 82 ? -0.830 -3.018 14.734 1.00 98.69 82 TYR A CA 1
ATOM 668 C C . TYR A 1 82 ? -0.414 -3.082 16.204 1.00 98.69 82 TYR A C 1
ATOM 670 O O . TYR A 1 82 ? -1.230 -2.786 17.074 1.00 98.69 82 TYR A O 1
ATOM 678 N N . ARG A 1 83 ? 0.838 -3.430 16.525 1.00 98.62 83 ARG A N 1
ATOM 679 C CA . ARG A 1 83 ? 1.335 -3.470 17.908 1.00 98.62 83 ARG A CA 1
ATOM 680 C C . ARG A 1 83 ? 1.247 -2.095 18.574 1.00 98.62 83 ARG A C 1
ATOM 682 O O . ARG A 1 83 ? 0.730 -2.015 19.689 1.00 98.62 83 ARG A O 1
ATOM 689 N N . LEU A 1 84 ? 1.696 -1.047 17.882 1.00 98.56 84 LEU A N 1
ATOM 690 C CA . LEU A 1 84 ? 1.750 0.336 18.376 1.00 98.56 84 LEU A CA 1
ATOM 691 C C . LEU A 1 84 ? 0.379 1.032 18.424 1.00 98.56 84 LEU A C 1
ATOM 693 O O . LEU A 1 84 ? 0.134 1.849 19.305 1.00 98.56 84 LEU A O 1
ATOM 697 N N . ALA A 1 85 ? -0.528 0.694 17.509 1.00 98.69 85 ALA A N 1
ATOM 698 C CA . ALA A 1 85 ? -1.848 1.305 17.382 1.00 98.69 85 ALA A CA 1
ATOM 699 C C . ALA A 1 85 ? -2.707 1.260 18.666 1.00 98.69 85 ALA A C 1
ATOM 701 O O . ALA A 1 85 ? -2.677 0.299 19.438 1.00 98.69 85 ALA A O 1
ATOM 702 N N . GLY A 1 86 ? -3.570 2.261 18.849 1.00 98.56 86 GLY A N 1
ATOM 703 C CA . GLY A 1 86 ? -4.620 2.260 19.872 1.00 98.56 86 GLY A CA 1
ATOM 704 C C . GLY A 1 86 ? -5.819 1.386 19.474 1.00 98.56 86 GLY A C 1
ATOM 705 O O . GLY A 1 86 ? -5.955 0.989 18.319 1.00 98.56 86 GLY A O 1
ATOM 706 N N . GLN A 1 87 ? -6.700 1.071 20.427 1.00 98.12 87 GLN A N 1
ATOM 707 C CA . GLN A 1 87 ? -7.961 0.363 20.149 1.00 98.12 87 GLN A CA 1
ATOM 708 C C . GLN A 1 87 ? -9.061 1.340 19.682 1.00 98.12 87 GLN A C 1
ATOM 710 O O . GLN A 1 87 ? -9.033 2.501 20.098 1.00 98.12 87 GLN A O 1
ATOM 715 N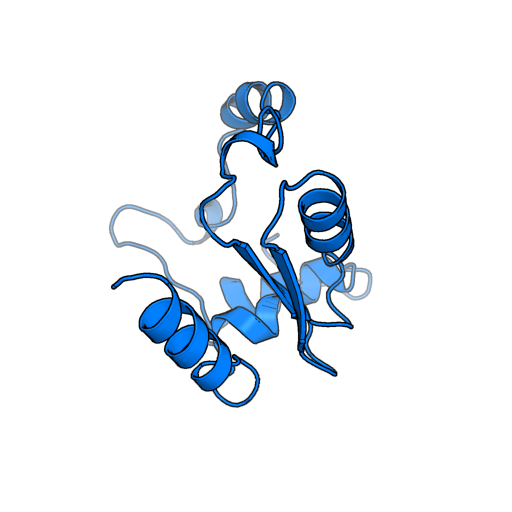 N . PRO A 1 88 ? -10.065 0.901 18.898 1.00 98.25 88 PRO A N 1
ATOM 716 C CA . PRO A 1 88 ? -10.226 -0.434 18.316 1.00 98.25 88 PRO A CA 1
ATOM 717 C C . PRO A 1 88 ? -9.332 -0.655 17.082 1.00 98.25 88 PRO A C 1
ATOM 719 O O . PRO A 1 88 ? -9.270 0.191 16.192 1.00 98.25 88 PRO A O 1
ATOM 722 N N . LYS A 1 89 ? -8.661 -1.811 17.010 1.00 98.56 89 LYS A N 1
ATOM 723 C CA . LYS A 1 89 ? -7.777 -2.181 15.891 1.00 98.56 89 LYS A CA 1
ATOM 724 C C . LYS A 1 89 ? -7.933 -3.639 15.470 1.00 98.56 89 LYS A C 1
ATOM 726 O O . LYS A 1 89 ? -8.195 -4.505 16.300 1.00 98.56 89 LYS A O 1
ATOM 731 N N . GLU A 1 90 ? -7.707 -3.909 14.190 1.00 98.69 90 GLU A N 1
ATOM 732 C CA . GLU A 1 90 ? -7.717 -5.252 13.606 1.00 98.69 90 GLU A CA 1
ATOM 733 C C . GLU A 1 90 ? -6.558 -5.430 12.615 1.00 98.69 90 GLU A C 1
ATOM 735 O O . GLU A 1 90 ? -6.274 -4.526 11.831 1.00 98.69 90 GLU A O 1
ATOM 740 N N . LEU A 1 91 ? -5.925 -6.606 12.623 1.00 98.69 91 LEU A N 1
ATOM 741 C CA . LEU A 1 91 ? -4.965 -7.045 11.609 1.00 98.69 91 LEU A CA 1
ATOM 742 C C . LEU A 1 91 ? -5.546 -8.242 10.849 1.00 98.69 91 LEU A C 1
ATOM 744 O O . LEU A 1 91 ? -5.819 -9.286 11.442 1.00 98.69 91 LEU A O 1
ATOM 748 N N . TYR A 1 92 ? -5.739 -8.079 9.542 1.00 98.75 92 TYR A N 1
ATOM 749 C CA . TYR A 1 92 ? -6.323 -9.074 8.652 1.00 98.75 92 TYR A CA 1
ATOM 750 C C . TYR A 1 92 ? -5.272 -9.628 7.686 1.00 98.75 92 TYR A C 1
ATOM 752 O O . TYR A 1 92 ? -4.690 -8.892 6.886 1.00 98.75 92 TYR A O 1
ATOM 760 N N . TRP A 1 93 ? -5.064 -10.944 7.746 1.00 98.75 93 TRP A N 1
ATOM 761 C CA . TRP A 1 93 ? -4.133 -11.664 6.881 1.00 98.75 93 TRP A CA 1
ATOM 762 C C . TRP A 1 93 ? -4.830 -12.202 5.633 1.00 98.75 93 TRP A C 1
ATOM 764 O O . TRP A 1 93 ? -5.748 -13.018 5.732 1.00 98.75 93 TRP A O 1
ATOM 774 N N . VAL A 1 94 ? -4.354 -11.799 4.455 1.00 98.69 94 VAL A N 1
ATOM 775 C CA . VAL A 1 94 ? -4.750 -12.408 3.181 1.00 98.69 94 VAL A CA 1
ATOM 776 C C . VAL A 1 94 ? -3.863 -13.627 2.942 1.00 98.69 94 VAL A C 1
ATOM 778 O O . VAL A 1 94 ? -2.670 -13.504 2.651 1.00 98.69 94 VAL A O 1
ATOM 781 N N . LYS A 1 95 ? -4.442 -14.819 3.105 1.00 98.25 95 LYS A N 1
ATOM 782 C CA . LYS A 1 95 ? -3.714 -16.086 2.995 1.00 98.25 95 LYS A CA 1
ATOM 783 C C . LYS A 1 95 ? -3.140 -16.281 1.590 1.00 98.25 95 LYS A C 1
ATOM 785 O O . LYS A 1 95 ? -3.881 -16.242 0.615 1.00 98.25 95 LYS A O 1
ATOM 790 N N . GLY A 1 96 ? -1.846 -16.570 1.504 1.00 97.56 96 GLY A N 1
ATOM 791 C CA . GLY A 1 96 ? -1.135 -16.861 0.261 1.00 97.56 96 GLY A CA 1
ATOM 792 C C . GLY A 1 96 ? -0.730 -15.636 -0.561 1.00 97.56 96 GLY A C 1
ATOM 793 O O . GLY A 1 96 ? -0.025 -15.815 -1.548 1.00 97.56 96 GLY A O 1
ATOM 794 N N . ALA A 1 97 ? -1.134 -14.422 -0.176 1.00 98.31 97 ALA A N 1
ATOM 795 C CA . ALA A 1 97 ? -0.808 -13.213 -0.929 1.00 98.31 97 ALA A CA 1
ATOM 796 C C . ALA A 1 97 ? 0.594 -12.677 -0.586 1.00 98.31 97 ALA A C 1
ATOM 798 O O . ALA A 1 97 ? 0.984 -12.626 0.588 1.00 98.31 97 ALA A O 1
ATOM 799 N N . GLY A 1 98 ? 1.326 -12.253 -1.619 1.00 97.50 98 GLY A N 1
ATOM 800 C CA . GLY A 1 98 ? 2.554 -11.461 -1.527 1.00 97.50 98 GLY A CA 1
ATOM 801 C C . GLY A 1 98 ? 2.292 -9.965 -1.315 1.00 97.50 98 GLY A C 1
ATOM 802 O O . GLY A 1 98 ? 1.181 -9.549 -0.980 1.00 97.50 98 GLY A O 1
ATOM 803 N N . HIS A 1 99 ? 3.323 -9.135 -1.500 1.00 98.12 99 HIS A N 1
ATOM 804 C CA . HIS A 1 99 ? 3.202 -7.682 -1.348 1.00 98.12 99 HIS A CA 1
ATOM 805 C C . HIS A 1 99 ? 2.447 -7.065 -2.527 1.00 98.12 99 HIS A C 1
ATOM 807 O O . HIS A 1 99 ? 1.459 -6.356 -2.331 1.00 98.12 99 HIS A O 1
ATOM 813 N N . VAL A 1 100 ? 2.905 -7.337 -3.754 1.00 97.81 100 VAL A N 1
ATOM 814 C CA . VAL A 1 100 ? 2.331 -6.718 -4.963 1.00 97.81 100 VAL A CA 1
ATOM 815 C C . VAL A 1 100 ? 1.009 -7.359 -5.371 1.00 97.81 100 VAL A C 1
ATOM 817 O O . VAL A 1 100 ? 0.254 -6.765 -6.129 1.00 97.81 100 VAL A O 1
ATOM 820 N N . ASP A 1 101 ? 0.692 -8.549 -4.859 1.00 98.00 101 ASP A N 1
ATOM 821 C CA . ASP A 1 101 ? -0.574 -9.225 -5.152 1.00 98.00 101 ASP A CA 1
ATOM 822 C C . ASP A 1 101 ? -1.786 -8.384 -4.743 1.00 98.00 101 ASP A C 1
ATOM 824 O O . ASP A 1 101 ? -2.780 -8.333 -5.463 1.00 98.00 101 ASP A O 1
ATOM 828 N N . LEU A 1 102 ? -1.688 -7.649 -3.632 1.00 98.31 102 LEU A N 1
ATOM 829 C CA . LEU A 1 102 ? -2.771 -6.782 -3.166 1.00 98.31 102 LEU A CA 1
ATOM 830 C C . LEU A 1 102 ? -2.877 -5.452 -3.937 1.00 98.31 102 LEU A C 1
ATOM 832 O O . LEU A 1 102 ? -3.698 -4.614 -3.567 1.00 98.31 102 LEU A O 1
ATOM 836 N N . TYR A 1 103 ? -2.076 -5.234 -4.988 1.00 98.25 103 TYR A N 1
ATOM 837 C CA . TYR A 1 103 ? -2.166 -4.031 -5.825 1.00 98.25 103 TYR A CA 1
ATOM 838 C C . TYR A 1 103 ? -3.211 -4.187 -6.935 1.00 98.25 103 TYR A C 1
ATOM 840 O O . TYR A 1 103 ? -3.923 -3.230 -7.239 1.00 98.25 103 TYR A O 1
ATOM 848 N N . ASP A 1 104 ? -3.296 -5.372 -7.548 1.00 98.00 104 ASP A N 1
ATOM 849 C CA . ASP A 1 104 ? -4.072 -5.599 -8.775 1.00 98.00 104 ASP A CA 1
ATOM 850 C C . ASP A 1 104 ? -4.865 -6.916 -8.822 1.00 98.00 104 ASP A C 1
ATOM 852 O O . ASP A 1 104 ? -5.798 -7.029 -9.622 1.00 98.00 104 ASP A O 1
ATOM 856 N N . ARG A 1 105 ? -4.548 -7.919 -7.990 1.00 97.88 105 ARG A N 1
ATOM 857 C CA . ARG A 1 105 ? -5.242 -9.219 -8.005 1.00 97.88 105 ARG A CA 1
ATOM 858 C C . ARG A 1 105 ? -6.572 -9.129 -7.266 1.00 97.88 105 ARG A C 1
ATOM 860 O O . ARG A 1 105 ? -6.650 -9.288 -6.049 1.00 97.88 105 ARG A O 1
ATOM 867 N N . THR A 1 106 ? -7.644 -8.854 -8.003 1.00 97.88 106 THR A N 1
ATOM 868 C CA . THR A 1 106 ? -8.989 -8.644 -7.442 1.00 97.88 106 THR A CA 1
ATOM 869 C C . THR A 1 106 ? -9.582 -9.872 -6.752 1.00 97.88 106 THR A C 1
ATOM 871 O O . THR A 1 106 ? -10.485 -9.724 -5.936 1.00 97.88 106 THR A O 1
ATOM 874 N N . ASP A 1 107 ? -9.066 -11.064 -7.045 1.00 97.75 107 ASP A N 1
ATOM 875 C CA . ASP A 1 107 ? -9.382 -12.323 -6.372 1.00 97.75 107 ASP A CA 1
ATOM 876 C C . ASP A 1 107 ? -8.688 -12.479 -5.006 1.00 97.75 107 ASP A C 1
ATOM 878 O O . ASP A 1 107 ? -9.143 -13.270 -4.180 1.00 97.75 107 ASP A O 1
ATOM 882 N N . LEU A 1 108 ? -7.628 -11.707 -4.742 1.00 98.19 108 LEU A N 1
ATOM 883 C CA . LEU A 1 108 ? -6.908 -11.688 -3.463 1.00 98.19 108 LEU A CA 1
ATOM 884 C C . LEU A 1 108 ? -7.252 -10.463 -2.605 1.00 98.19 108 LEU A C 1
ATOM 886 O O . LEU A 1 108 ? -7.263 -10.555 -1.377 1.00 98.19 108 LEU A O 1
ATOM 890 N N . ILE A 1 109 ? -7.544 -9.314 -3.222 1.00 98.69 109 ILE A N 1
ATOM 891 C CA . ILE A 1 109 ? -7.889 -8.087 -2.493 1.00 98.69 109 ILE A CA 1
ATOM 892 C C . ILE A 1 109 ? -9.205 -8.297 -1.714 1.00 98.69 109 ILE A C 1
ATOM 894 O O . ILE A 1 109 ? -10.245 -8.557 -2.323 1.00 98.69 109 ILE A O 1
ATOM 898 N N . PRO A 1 110 ? -9.224 -8.131 -0.374 1.00 98.44 110 PRO A N 1
ATOM 899 C CA . PRO A 1 110 ? -10.398 -8.436 0.442 1.00 98.44 110 PRO A CA 1
ATOM 900 C C . PRO A 1 110 ? -11.415 -7.280 0.426 1.00 98.44 110 PRO A C 1
ATOM 902 O O . PRO A 1 110 ? -11.680 -6.636 1.448 1.00 98.44 110 PRO A O 1
ATOM 905 N N . PHE A 1 111 ? -12.006 -7.002 -0.741 1.00 98.75 111 PHE A N 1
ATOM 906 C CA . PHE A 1 111 ? -12.962 -5.904 -0.931 1.00 98.75 111 PHE A CA 1
ATOM 907 C C . PHE A 1 111 ? -14.169 -5.990 0.007 1.00 98.75 111 PHE A C 1
ATOM 909 O O . PHE A 1 111 ? -14.591 -4.967 0.546 1.00 98.75 111 PHE A O 1
ATOM 916 N N . ASP A 1 112 ? -14.677 -7.192 0.280 1.00 98.44 112 ASP A N 1
ATOM 917 C CA . ASP A 1 112 ? -15.791 -7.387 1.213 1.00 98.44 112 ASP A CA 1
ATOM 918 C C . ASP A 1 112 ? -15.427 -6.969 2.645 1.00 98.44 112 ASP A C 1
ATOM 920 O O . ASP A 1 112 ? -16.230 -6.336 3.339 1.00 98.44 112 ASP A O 1
ATOM 924 N N . LYS A 1 113 ? -14.190 -7.252 3.081 1.00 98.50 113 LYS A N 1
ATOM 925 C CA . LYS A 1 113 ? -13.682 -6.837 4.396 1.00 98.50 113 LYS A CA 1
ATOM 926 C C . LYS A 1 113 ? -13.598 -5.315 4.490 1.00 98.50 113 LYS A C 1
ATOM 928 O O . LYS A 1 113 ? -14.080 -4.745 5.470 1.00 98.50 113 LYS A O 1
ATOM 933 N N . LEU A 1 114 ? -13.037 -4.665 3.466 1.00 98.56 114 LEU A N 1
ATOM 934 C CA . LEU A 1 114 ? -12.963 -3.203 3.365 1.00 98.56 114 LEU A CA 1
ATOM 935 C C . LEU A 1 114 ? -14.361 -2.570 3.374 1.00 98.56 114 LEU A C 1
ATOM 937 O O . LEU A 1 114 ? -14.626 -1.656 4.156 1.00 98.56 114 LEU A O 1
ATOM 941 N N . ALA A 1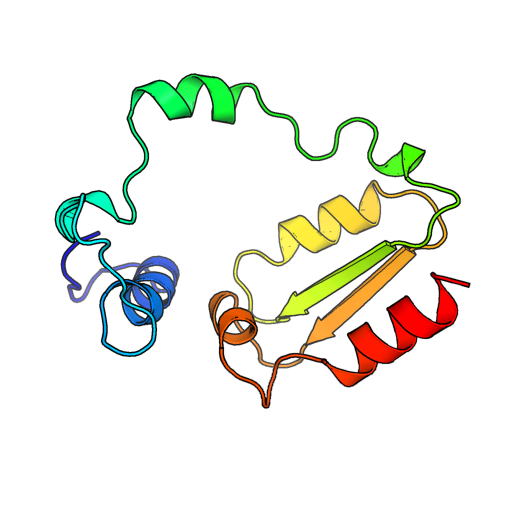 115 ? -15.279 -3.086 2.553 1.00 98.44 115 ALA A N 1
ATOM 942 C CA . ALA A 1 115 ? -16.648 -2.591 2.465 1.00 98.44 115 ALA A CA 1
ATOM 943 C C . ALA A 1 115 ? -17.386 -2.723 3.805 1.00 98.44 115 ALA A C 1
ATOM 945 O O . ALA A 1 115 ? -18.042 -1.777 4.246 1.00 98.44 115 ALA A O 1
ATOM 946 N N . SER A 1 116 ? -17.256 -3.869 4.480 1.00 98.31 116 SER A N 1
ATOM 947 C CA . SER A 1 116 ? -17.830 -4.084 5.811 1.00 98.31 116 SER A CA 1
ATOM 948 C C . SER A 1 116 ? -17.237 -3.126 6.847 1.00 98.31 116 SER A C 1
ATOM 950 O O . SER A 1 116 ? -17.980 -2.526 7.626 1.00 98.31 116 SER A O 1
ATOM 952 N N . PHE A 1 117 ? -15.913 -2.958 6.851 1.00 98.56 117 PHE A N 1
ATOM 953 C CA . PHE A 1 117 ? -15.218 -2.065 7.775 1.00 98.56 117 PHE A CA 1
ATOM 954 C C . PHE A 1 117 ? -15.720 -0.626 7.637 1.00 98.56 117 PHE A C 1
ATOM 956 O O . PHE A 1 117 ? -16.225 -0.062 8.609 1.00 98.56 117 PHE A O 1
ATOM 963 N N . PHE A 1 118 ? -15.696 -0.063 6.427 1.00 98.31 118 PHE A N 1
ATOM 964 C CA . PHE A 1 118 ? -16.122 1.319 6.212 1.00 98.31 118 PHE A CA 1
ATOM 965 C C . PHE A 1 118 ? -17.611 1.535 6.489 1.00 98.31 118 PHE A C 1
ATOM 967 O O . PHE A 1 118 ? -17.952 2.501 7.167 1.00 98.31 118 PHE A O 1
ATOM 974 N N . ARG A 1 119 ? -18.502 0.619 6.076 1.00 97.88 119 ARG A N 1
ATOM 975 C CA . ARG A 1 119 ? -19.942 0.709 6.404 1.00 97.88 119 ARG A CA 1
ATOM 976 C C . ARG A 1 119 ? -20.204 0.714 7.911 1.00 97.88 119 ARG A C 1
ATOM 978 O O . ARG A 1 119 ? -21.144 1.354 8.369 1.00 97.88 119 ARG A O 1
ATOM 985 N N . SER A 1 120 ? -19.396 -0.013 8.681 1.00 96.44 120 SER A N 1
ATOM 986 C CA . SER A 1 120 ? -19.534 -0.059 10.140 1.00 96.44 120 SER A CA 1
ATOM 987 C C . SER A 1 120 ? -18.962 1.178 10.841 1.00 96.44 120 SER A C 1
ATOM 989 O O . SER A 1 120 ? -19.476 1.562 11.891 1.00 96.44 120 SER A O 1
ATOM 991 N N . SER A 1 121 ? -17.931 1.790 10.250 1.00 96.88 121 SER A N 1
ATOM 992 C CA . SER A 1 121 ? -17.061 2.781 10.894 1.00 96.88 121 SER A CA 1
ATOM 993 C C . SER A 1 121 ? -17.326 4.230 10.470 1.00 96.88 121 SER A C 1
ATOM 995 O O . SER A 1 121 ? -16.972 5.141 11.210 1.00 96.88 121 SER A O 1
ATOM 997 N N . LEU A 1 122 ? -17.946 4.458 9.307 1.00 94.38 122 LEU A N 1
ATOM 998 C CA . LEU A 1 122 ? -18.267 5.785 8.758 1.00 94.38 122 LEU A CA 1
ATOM 999 C C . LEU A 1 122 ? -19.767 6.106 8.863 1.00 94.38 122 LEU A C 1
ATOM 1001 O O . LEU A 1 122 ? -20.400 6.455 7.868 1.00 94.38 122 LEU A O 1
ATOM 1005 N N . LYS A 1 123 ? -20.345 5.921 10.050 1.00 79.44 123 LYS A N 1
ATOM 1006 C CA . LYS A 1 123 ? -21.749 6.270 10.308 1.00 79.44 123 LYS A CA 1
ATOM 1007 C C . LYS A 1 123 ? -21.952 7.770 10.469 1.00 79.44 123 LYS A C 1
ATOM 1009 O O . LYS A 1 123 ? -21.046 8.421 11.034 1.00 79.44 123 LYS A O 1
#

Sequence (123 aa):
MHRLDADTHPIQREFYDFYRTPRGEFTPATSTPEVTTHPTLTSNVKFMNFYPFNDIETISPRPMLFIAGDQAHSKEFSEEAYRLAGQPKELYWVKGAGHVDLYDRTDLIPFDKLASFFRSSLK

Radius of gyration: 17.41 Å; chains: 1; bounding box: 43×31×41 Å

Secondary structure (DSSP, 8-state):
-----TT--HHHHHHHHHHTSTTT----TTS-GGGTT---TTHHHHHHT--TTTTGGGGTTS-EEEEEETT-TTHHHHHHHHHHPPSSEEEEEETT--TTHHHH-TTTS-HHHHHHHHHHH--